Protein AF-A0A6B2G692-F1 (afdb_monomer_lite)

InterPro domains:
  IPR007198 Ssl1-like [PF04056] (1-105)
  IPR036465 von Willebrand factor A-like domain superfamily [G3DSA:3.40.50.410] (1-107)
  IPR036465 von Willebrand factor A-like domain superfamily [SSF53300] (3-105)

Structure (mmCIF, N/CA/C/O backbone):
data_AF-A0A6B2G692-F1
#
_entry.id   AF-A0A6B2G692-F1
#
loop_
_atom_site.group_PDB
_atom_site.id
_atom_site.type_symbol
_atom_site.label_atom_id
_atom_site.label_alt_id
_atom_site.label_comp_id
_atom_site.label_asym_id
_atom_site.label_entity_id
_atom_site.label_seq_id
_atom_site.pdbx_PDB_ins_code
_atom_site.Cartn_x
_atom_site.Cartn_y
_atom_site.Cartn_z
_atom_site.occupancy
_atom_site.B_iso_or_equiv
_atom_site.auth_seq_id
_atom_site.auth_comp_id
_atom_site.auth_asym_id
_atom_site.auth_atom_id
_atom_site.pdbx_PDB_model_num
ATOM 1 N N . ILE A 1 1 ? 11.099 4.596 9.401 1.00 82.94 1 ILE A N 1
ATOM 2 C CA . ILE A 1 1 ? 9.811 4.654 8.673 1.00 82.94 1 ILE A CA 1
ATOM 3 C C . ILE A 1 1 ? 8.700 3.918 9.425 1.00 82.94 1 ILE A C 1
ATOM 5 O O . ILE A 1 1 ? 7.688 4.543 9.693 1.00 82.94 1 ILE A O 1
ATOM 9 N N . VAL A 1 2 ? 8.930 2.680 9.892 1.00 87.62 2 VAL A N 1
ATOM 10 C CA . VAL A 1 2 ? 7.953 1.874 10.664 1.00 87.62 2 VAL A CA 1
ATOM 11 C C . VAL A 1 2 ? 7.323 2.642 11.835 1.00 87.62 2 VAL A C 1
ATOM 13 O O . VAL A 1 2 ? 6.115 2.798 11.859 1.00 87.62 2 VAL A O 1
ATOM 16 N N . LYS A 1 3 ? 8.116 3.267 12.718 1.00 89.88 3 LYS A N 1
ATOM 17 C CA . LYS A 1 3 ? 7.580 4.076 13.839 1.00 89.88 3 LYS A CA 1
ATOM 18 C C . LYS A 1 3 ? 6.642 5.222 13.419 1.00 89.88 3 LYS A C 1
ATOM 20 O O . LYS A 1 3 ? 5.725 5.591 14.150 1.00 89.88 3 LYS A O 1
ATOM 25 N N . ILE A 1 4 ? 6.888 5.820 12.249 1.00 93.56 4 ILE A N 1
ATOM 26 C CA . ILE A 1 4 ? 6.031 6.885 11.705 1.00 93.56 4 ILE A CA 1
ATOM 27 C C . ILE A 1 4 ? 4.721 6.270 11.210 1.00 93.56 4 ILE A C 1
ATOM 29 O O . ILE A 1 4 ? 3.663 6.839 11.453 1.00 93.56 4 ILE A O 1
ATOM 33 N N . LEU A 1 5 ? 4.790 5.094 10.578 1.00 93.94 5 LEU A N 1
ATOM 34 C CA . LEU A 1 5 ? 3.616 4.345 10.137 1.00 93.94 5 LEU A CA 1
ATOM 35 C C . LEU A 1 5 ? 2.743 3.894 11.307 1.00 93.94 5 LEU A C 1
ATOM 37 O O . LEU A 1 5 ? 1.537 4.063 11.238 1.00 93.94 5 LEU A O 1
ATOM 41 N N . GLU A 1 6 ? 3.328 3.418 12.405 1.00 93.94 6 GLU A N 1
ATOM 42 C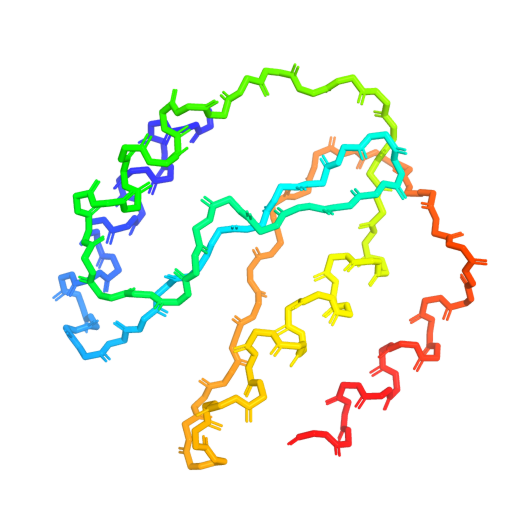 CA . GLU A 1 6 ? 2.576 3.089 13.627 1.00 93.94 6 GLU A CA 1
ATOM 43 C C . GLU A 1 6 ? 1.832 4.315 14.173 1.00 93.94 6 GLU A C 1
ATOM 45 O O . GLU A 1 6 ? 0.650 4.255 14.501 1.00 93.94 6 GLU A O 1
ATOM 50 N N . THR A 1 7 ? 2.504 5.472 14.199 1.00 95.81 7 THR A N 1
ATOM 51 C CA . THR A 1 7 ? 1.874 6.734 14.616 1.00 95.81 7 THR A CA 1
ATOM 52 C C . THR A 1 7 ? 0.761 7.158 13.652 1.00 95.81 7 THR A C 1
ATOM 54 O O . THR A 1 7 ? -0.248 7.715 14.086 1.00 95.81 7 THR A O 1
ATOM 57 N N . PHE A 1 8 ? 0.943 6.917 12.351 1.00 96.19 8 PHE A N 1
ATOM 58 C CA . PHE A 1 8 ? -0.073 7.164 11.333 1.00 96.19 8 PHE A CA 1
ATOM 59 C C . PHE A 1 8 ? -1.291 6.259 11.530 1.00 96.19 8 PHE A C 1
ATOM 61 O O . PHE A 1 8 ? -2.393 6.791 11.571 1.00 96.19 8 PHE A O 1
ATOM 68 N N . LEU A 1 9 ? -1.102 4.945 11.713 1.00 95.94 9 LEU A N 1
ATOM 69 C CA . LEU A 1 9 ? -2.194 3.989 11.931 1.00 95.94 9 LEU A CA 1
ATOM 70 C C . LEU A 1 9 ? -3.066 4.414 13.110 1.00 95.94 9 LEU A C 1
ATOM 72 O O . LEU A 1 9 ? -4.274 4.564 12.949 1.00 95.94 9 LEU A O 1
ATOM 76 N N . LYS A 1 10 ? -2.438 4.712 14.252 1.00 95.25 10 LYS A N 1
ATOM 77 C CA . LYS A 1 10 ? -3.147 5.164 15.449 1.00 95.25 10 LYS A CA 1
ATOM 78 C C . LYS A 1 10 ? -3.999 6.406 15.177 1.00 95.25 10 LYS A C 1
ATOM 80 O O . LYS A 1 10 ? -5.202 6.412 15.408 1.00 95.25 10 LYS A O 1
ATOM 85 N N . LYS A 1 11 ? -3.389 7.453 14.611 1.00 97.06 11 LYS A N 1
ATOM 86 C CA . LYS A 1 11 ? -4.102 8.700 14.289 1.00 97.06 11 LYS A CA 1
ATOM 87 C C . LYS A 1 11 ? -5.188 8.503 13.234 1.00 97.06 11 LYS A C 1
ATOM 89 O O . LYS A 1 11 ? -6.198 9.199 13.268 1.00 97.06 11 LYS A O 1
ATOM 94 N N . PHE A 1 12 ? -4.969 7.603 12.280 1.00 97.19 12 PHE A N 1
ATOM 95 C CA . PHE A 1 12 ? -5.933 7.313 11.233 1.00 97.19 12 PHE A CA 1
ATOM 96 C C . PHE A 1 12 ? -7.182 6.658 11.816 1.00 97.19 12 PHE A C 1
ATOM 98 O O . PHE A 1 12 ? -8.274 7.145 11.539 1.00 97.19 12 PHE A O 1
ATOM 105 N N . PHE A 1 13 ? -7.038 5.626 12.652 1.00 96.75 13 PHE A N 1
ATOM 106 C CA . PHE A 1 13 ? -8.179 4.959 13.286 1.00 96.75 13 PHE A CA 1
ATOM 107 C C . PHE A 1 13 ? -8.873 5.840 14.333 1.00 96.75 13 PHE A C 1
ATOM 109 O O . PHE A 1 13 ? -10.099 5.797 14.420 1.00 96.75 13 PHE A O 1
ATOM 116 N N . ASP A 1 14 ? -8.138 6.718 15.030 1.00 96.75 14 ASP A N 1
ATOM 117 C CA . ASP A 1 14 ? -8.724 7.729 15.927 1.00 96.75 14 ASP A CA 1
ATOM 118 C C . ASP A 1 14 ? -9.712 8.658 15.191 1.00 96.75 14 ASP A C 1
ATOM 120 O O . ASP A 1 14 ? -10.699 9.107 15.773 1.00 96.75 14 ASP A O 1
ATOM 124 N N . GLN A 1 15 ? -9.445 8.982 13.919 1.00 97.00 15 GLN A N 1
ATOM 125 C CA . GLN A 1 15 ? -10.306 9.846 13.097 1.00 97.00 15 GLN A CA 1
ATOM 126 C C . GLN A 1 15 ? -11.291 9.061 12.217 1.00 97.00 15 GLN A C 1
ATOM 128 O O . GLN A 1 15 ? -12.330 9.594 11.834 1.00 97.00 15 GLN A O 1
ATOM 133 N N . ASN A 1 16 ? -10.980 7.802 11.901 1.00 96.00 16 ASN A N 1
ATOM 134 C CA . ASN A 1 16 ? -11.715 6.971 10.950 1.00 96.00 16 ASN A CA 1
ATOM 135 C C . ASN A 1 16 ? -11.990 5.570 11.540 1.00 96.00 16 ASN A C 1
ATOM 137 O O . ASN A 1 16 ? -11.402 4.582 11.096 1.00 96.00 16 ASN A O 1
ATOM 141 N N . PRO A 1 17 ? -12.899 5.446 12.525 1.00 93.94 17 PRO A N 1
ATOM 142 C CA . PRO A 1 17 ? -13.072 4.217 13.311 1.00 93.94 17 PRO A CA 1
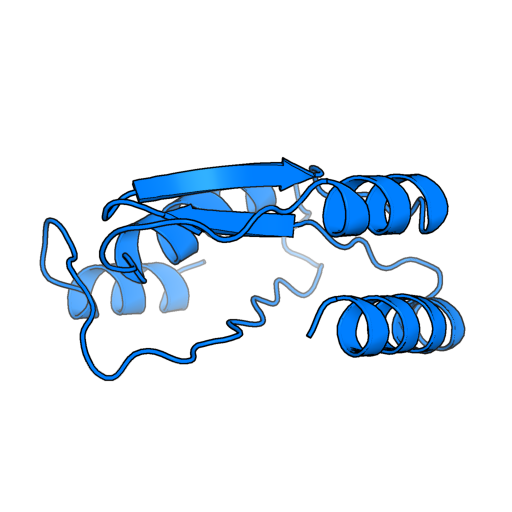ATOM 143 C C . PRO A 1 17 ? -13.649 3.025 12.530 1.00 93.94 17 PRO A C 1
ATOM 145 O O . PRO A 1 17 ? -13.539 1.886 12.974 1.00 93.94 17 PRO A O 1
ATOM 148 N N . ILE A 1 18 ? -14.292 3.273 11.385 1.00 93.94 18 ILE A N 1
ATOM 149 C CA . ILE A 1 18 ? -14.893 2.232 10.531 1.00 93.94 18 ILE A CA 1
ATOM 150 C C . ILE A 1 18 ? -14.057 1.915 9.288 1.00 93.94 18 ILE A C 1
ATOM 152 O O . ILE A 1 18 ? -14.417 1.021 8.522 1.00 93.94 18 ILE A O 1
ATOM 156 N N . SER A 1 19 ? -12.975 2.661 9.062 1.00 95.88 19 SER A N 1
ATOM 157 C CA . SER A 1 19 ? -12.106 2.438 7.914 1.00 95.88 19 SER A CA 1
ATOM 158 C C . SER A 1 19 ? -11.275 1.173 8.102 1.00 95.88 19 SER A C 1
ATOM 160 O O . SER A 1 19 ? -11.085 0.682 9.213 1.00 95.88 19 SER A O 1
ATOM 162 N N . GLN A 1 20 ? -10.774 0.640 6.995 1.00 95.94 20 GLN A N 1
ATOM 163 C CA . GLN A 1 20 ? -9.880 -0.511 6.976 1.00 95.94 20 GLN A CA 1
ATOM 164 C C . GLN A 1 20 ? -8.569 -0.108 6.312 1.00 95.94 20 GLN A C 1
ATOM 166 O O . GLN A 1 20 ? -8.564 0.688 5.374 1.00 95.94 20 GLN A O 1
ATOM 171 N N . ILE A 1 21 ? -7.464 -0.668 6.793 1.00 96.75 21 ILE A N 1
ATOM 172 C CA . ILE A 1 21 ? -6.143 -0.507 6.185 1.00 96.75 21 ILE A CA 1
ATOM 173 C C . ILE A 1 21 ? -5.595 -1.889 5.848 1.00 96.75 21 ILE A C 1
ATOM 175 O O . ILE A 1 21 ? -5.790 -2.847 6.591 1.00 96.75 21 ILE A O 1
ATOM 179 N N . GLY A 1 22 ? -4.903 -1.970 4.716 1.00 95.88 22 GLY A N 1
ATOM 180 C CA . GLY A 1 22 ? -4.082 -3.104 4.313 1.00 95.88 22 GLY A CA 1
ATOM 181 C C . GLY A 1 22 ? -2.642 -2.647 4.107 1.00 95.88 22 GLY A C 1
ATOM 182 O O . GLY A 1 22 ? -2.371 -1.456 3.943 1.00 95.88 22 GLY A O 1
ATOM 183 N N . VAL A 1 23 ? -1.706 -3.591 4.127 1.00 95.31 23 VAL A N 1
ATOM 184 C CA . VAL A 1 23 ? -0.277 -3.314 3.947 1.00 95.31 23 VAL A CA 1
ATOM 185 C C . VAL A 1 23 ? 0.254 -4.177 2.815 1.00 95.31 23 VAL A C 1
ATOM 187 O O . VAL A 1 23 ? 0.251 -5.403 2.911 1.00 95.31 23 VAL A O 1
ATOM 190 N N . ILE A 1 24 ? 0.763 -3.525 1.773 1.00 94.88 24 ILE A N 1
ATOM 191 C CA . ILE A 1 24 ? 1.504 -4.150 0.676 1.00 94.88 24 ILE A CA 1
ATOM 192 C C . ILE A 1 24 ? 2.958 -3.700 0.781 1.00 94.88 24 ILE A C 1
ATOM 194 O O . ILE A 1 24 ? 3.238 -2.529 1.036 1.00 94.88 24 ILE A O 1
ATOM 198 N N . VAL A 1 25 ? 3.885 -4.635 0.589 1.00 92.88 25 VAL A N 1
ATOM 199 C CA . VAL A 1 25 ? 5.320 -4.351 0.523 1.00 92.88 25 VAL A CA 1
ATOM 200 C C . VAL A 1 25 ? 5.835 -4.722 -0.855 1.00 92.88 25 VAL A C 1
ATOM 202 O O . VAL A 1 25 ? 5.601 -5.829 -1.336 1.00 92.88 25 VAL A O 1
ATOM 205 N N . THR A 1 26 ? 6.559 -3.795 -1.466 1.00 92.00 26 THR A N 1
ATOM 206 C CA . THR A 1 26 ? 7.202 -3.967 -2.767 1.00 92.00 26 THR A CA 1
ATOM 207 C C . THR A 1 26 ? 8.663 -4.369 -2.574 1.00 92.00 26 THR A C 1
ATOM 209 O O . THR A 1 26 ? 9.387 -3.709 -1.827 1.00 92.00 26 THR A O 1
ATOM 212 N N . TYR A 1 27 ? 9.109 -5.433 -3.237 1.00 89.94 27 TYR A N 1
ATOM 213 C CA . TYR A 1 27 ? 10.479 -5.944 -3.157 1.00 89.94 27 TYR A CA 1
ATOM 214 C C . TYR A 1 27 ? 10.851 -6.681 -4.444 1.00 89.94 27 TYR A C 1
ATOM 216 O O . TYR A 1 27 ? 9.992 -7.291 -5.062 1.00 89.94 27 TYR A O 1
ATOM 224 N N . GLU A 1 28 ? 12.124 -6.638 -4.844 1.00 90.81 28 GLU A N 1
ATOM 225 C CA . GLU A 1 28 ? 12.643 -7.416 -5.987 1.00 90.81 28 GLU A CA 1
ATOM 226 C C . GLU A 1 28 ? 11.819 -7.321 -7.293 1.00 90.81 28 GLU A C 1
ATOM 228 O O . GLU A 1 28 ? 11.739 -8.267 -8.067 1.00 90.81 28 GLU A O 1
ATOM 233 N N . SER A 1 29 ? 11.271 -6.141 -7.591 1.00 91.50 29 SER A N 1
ATOM 234 C CA . SER A 1 29 ? 10.387 -5.856 -8.741 1.00 91.50 29 SER A CA 1
ATOM 235 C C . SER A 1 29 ? 9.032 -6.577 -8.690 1.00 91.50 29 SER A C 1
ATOM 237 O O . SER A 1 29 ? 8.321 -6.657 -9.686 1.00 91.50 29 SER A O 1
ATOM 239 N N . ASP A 1 30 ? 8.646 -7.054 -7.512 1.00 90.31 30 ASP A N 1
ATOM 240 C CA . ASP A 1 30 ? 7.367 -7.684 -7.205 1.00 90.31 30 ASP A CA 1
ATOM 241 C C . ASP A 1 30 ? 6.743 -7.034 -5.954 1.00 90.31 30 ASP A C 1
ATOM 243 O O . ASP A 1 30 ? 7.272 -6.072 -5.380 1.00 90.31 30 ASP A O 1
ATOM 247 N N . CYS A 1 31 ? 5.585 -7.522 -5.526 1.00 92.25 31 CYS A N 1
ATOM 248 C CA . CYS A 1 31 ? 4.924 -7.072 -4.315 1.00 92.25 31 CYS A CA 1
ATOM 249 C C . CYS A 1 31 ? 4.227 -8.218 -3.581 1.00 92.25 31 CYS A C 1
ATOM 251 O O . CYS A 1 31 ? 3.896 -9.259 -4.140 1.00 92.25 31 CYS A O 1
ATOM 253 N N . LYS A 1 32 ? 3.997 -8.019 -2.285 1.00 91.81 32 LYS A N 1
ATOM 254 C CA . LYS A 1 32 ? 3.298 -8.982 -1.438 1.00 91.81 32 LYS A CA 1
ATOM 255 C C . LYS A 1 32 ? 2.360 -8.277 -0.483 1.00 91.81 32 LYS A C 1
ATOM 257 O O . LYS A 1 32 ? 2.730 -7.291 0.156 1.00 91.81 32 LYS A O 1
ATOM 262 N N . ILE A 1 33 ? 1.173 -8.853 -0.329 1.00 93.81 33 ILE A N 1
ATOM 263 C CA . ILE A 1 33 ? 0.232 -8.482 0.722 1.00 93.81 33 ILE A CA 1
ATOM 264 C C . ILE A 1 33 ? 0.807 -8.973 2.052 1.00 93.81 33 ILE A C 1
ATOM 266 O O . ILE A 1 33 ? 0.961 -10.171 2.292 1.00 93.81 33 ILE A O 1
ATOM 270 N N . PHE A 1 34 ? 1.189 -8.026 2.899 1.00 92.75 34 PHE A N 1
ATOM 271 C CA . PHE A 1 34 ? 1.739 -8.280 4.227 1.00 92.75 34 PHE A CA 1
ATOM 272 C C . PHE A 1 34 ? 0.637 -8.323 5.287 1.00 92.75 34 PHE A C 1
ATOM 274 O O . PHE A 1 34 ? 0.740 -9.067 6.261 1.00 92.75 34 PHE A O 1
ATOM 281 N N . CYS A 1 35 ? -0.424 -7.542 5.078 1.00 95.12 35 CYS A N 1
ATOM 282 C CA . CYS A 1 35 ? -1.650 -7.582 5.860 1.00 95.12 35 CYS A CA 1
ATOM 283 C C . CYS A 1 35 ? -2.840 -7.258 4.955 1.00 95.12 35 CYS A C 1
ATOM 285 O O . CYS A 1 35 ? -2.817 -6.240 4.261 1.00 95.12 35 CYS A O 1
ATOM 287 N N . ASP A 1 36 ? -3.874 -8.096 4.996 1.00 95.31 36 ASP A N 1
ATOM 288 C CA . ASP A 1 36 ? -5.147 -7.825 4.327 1.00 95.31 36 ASP A CA 1
ATOM 289 C C . ASP A 1 36 ? -5.854 -6.606 4.936 1.00 95.31 36 ASP A C 1
ATOM 291 O O . ASP A 1 36 ? -5.493 -6.149 6.027 1.00 95.31 36 ASP A O 1
ATOM 295 N N . LEU A 1 37 ? -6.881 -6.104 4.241 1.00 95.69 37 LEU A N 1
ATOM 296 C CA . LEU A 1 37 ? -7.745 -5.039 4.749 1.00 95.69 37 LEU A CA 1
ATOM 297 C C . LEU A 1 37 ? -8.364 -5.457 6.086 1.00 95.69 37 LEU A C 1
ATOM 299 O O . LEU A 1 37 ? -9.098 -6.440 6.178 1.00 95.69 37 LEU A O 1
ATOM 303 N N . THR A 1 38 ? -8.059 -4.700 7.134 1.00 95.31 38 THR A N 1
ATOM 304 C CA . THR A 1 38 ? -8.578 -4.927 8.481 1.00 95.31 38 THR A CA 1
ATOM 305 C C . THR A 1 38 ? -8.707 -3.607 9.234 1.00 95.31 38 THR A C 1
ATOM 307 O O . THR A 1 38 ? -8.038 -2.623 8.917 1.00 95.31 38 THR A O 1
ATOM 310 N N . ASN A 1 39 ? -9.577 -3.581 10.239 1.00 94.88 39 ASN A N 1
ATOM 311 C CA . ASN A 1 39 ? -9.664 -2.506 11.230 1.00 94.88 39 ASN A CA 1
ATOM 312 C C . ASN A 1 39 ? -8.927 -2.854 12.540 1.00 94.88 39 ASN A C 1
ATOM 314 O O . ASN A 1 39 ? -8.986 -2.100 13.507 1.00 94.88 39 ASN A O 1
ATOM 318 N N . ASP A 1 40 ? -8.237 -3.997 12.580 1.00 95.69 40 ASP A N 1
ATOM 319 C CA . ASP A 1 40 ? -7.407 -4.419 13.707 1.00 95.69 40 ASP A CA 1
ATOM 320 C C . ASP A 1 40 ? -6.042 -3.707 13.666 1.00 95.69 40 ASP A C 1
ATOM 322 O O . ASP A 1 40 ? -5.105 -4.129 12.977 1.00 95.69 40 ASP A O 1
ATOM 326 N N . GLU A 1 41 ? -5.940 -2.605 14.416 1.00 94.69 41 GLU A N 1
ATOM 327 C CA . GLU A 1 41 ? -4.716 -1.806 14.562 1.00 94.69 41 GLU A CA 1
ATOM 328 C C . GLU A 1 41 ? -3.531 -2.639 15.079 1.00 94.69 41 GLU A C 1
ATOM 330 O O . GLU A 1 41 ? -2.394 -2.445 14.631 1.00 94.69 41 GLU A O 1
ATOM 335 N N . GLN A 1 42 ? -3.774 -3.588 15.991 1.00 93.50 42 GLN A N 1
ATOM 336 C CA . GLN A 1 42 ? -2.713 -4.410 16.566 1.00 93.50 42 GLN A CA 1
ATOM 337 C C . GLN A 1 42 ? -2.135 -5.343 15.502 1.00 93.50 42 GLN A C 1
ATOM 339 O O . GLN A 1 42 ? -0.916 -5.380 15.316 1.00 93.50 42 GLN A O 1
ATOM 344 N N . ARG A 1 43 ? -2.992 -6.034 14.741 1.00 95.69 43 ARG A N 1
ATOM 345 C CA . ARG A 1 43 ? -2.559 -6.906 13.638 1.00 95.69 43 ARG A CA 1
ATOM 346 C C . ARG A 1 43 ? -1.760 -6.140 12.581 1.00 95.69 43 ARG A C 1
ATOM 348 O O . ARG A 1 43 ? -0.755 -6.653 12.077 1.00 95.69 43 ARG A O 1
ATOM 355 N N . LEU A 1 44 ? -2.169 -4.914 12.256 1.00 95.62 44 LEU A N 1
ATOM 356 C CA . LEU A 1 44 ? -1.441 -4.050 11.322 1.00 95.62 44 LEU A CA 1
ATOM 357 C C . LEU A 1 44 ? -0.070 -3.651 11.874 1.00 95.62 44 LEU A C 1
ATOM 359 O O . LEU A 1 44 ? 0.938 -3.787 11.181 1.00 95.62 44 LEU A O 1
ATOM 363 N N . THR A 1 45 ? -0.014 -3.231 13.135 1.00 93.94 45 THR A N 1
ATOM 364 C CA . THR A 1 45 ? 1.228 -2.844 13.819 1.00 93.94 45 THR A CA 1
ATOM 365 C C . THR A 1 45 ? 2.211 -4.013 13.915 1.00 93.94 45 THR A C 1
ATOM 367 O O . THR A 1 45 ? 3.398 -3.868 13.619 1.00 93.94 45 THR A O 1
ATOM 370 N N . GLU A 1 46 ? 1.732 -5.210 14.256 1.00 94.06 46 GLU A N 1
ATOM 371 C CA . GLU A 1 46 ? 2.544 -6.430 14.262 1.00 94.06 46 GLU A CA 1
ATOM 372 C C . GLU A 1 46 ? 3.069 -6.778 12.865 1.00 94.06 46 GLU A C 1
ATOM 374 O O . GLU A 1 46 ? 4.208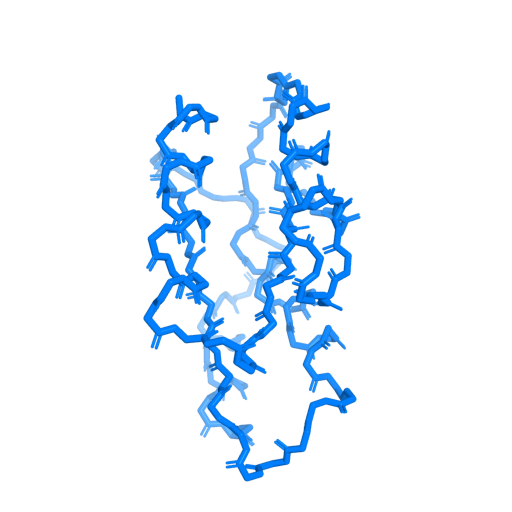 -7.226 12.722 1.00 94.06 46 GLU A O 1
ATOM 379 N N . SER A 1 47 ? 2.259 -6.561 11.827 1.00 93.50 47 SER A N 1
ATOM 380 C CA . SER A 1 47 ? 2.659 -6.791 10.436 1.00 93.50 47 SER A CA 1
ATOM 381 C C . SER A 1 47 ? 3.729 -5.794 9.989 1.00 93.50 47 SER A C 1
ATOM 383 O O . SER A 1 47 ? 4.724 -6.205 9.396 1.00 93.50 47 SER A O 1
ATOM 385 N N . LEU A 1 48 ? 3.590 -4.511 10.339 1.00 92.19 48 LEU A N 1
ATOM 386 C CA . LEU A 1 48 ? 4.594 -3.480 10.056 1.00 92.19 48 LEU A CA 1
ATOM 387 C C . LEU A 1 48 ? 5.942 -3.778 10.723 1.00 92.19 48 LEU A C 1
ATOM 389 O O . LEU A 1 48 ? 6.988 -3.603 10.103 1.00 92.19 48 LEU A O 1
ATOM 393 N N . ASN A 1 49 ? 5.928 -4.266 11.964 1.00 91.25 49 ASN A N 1
ATOM 394 C CA . ASN A 1 49 ? 7.149 -4.612 12.697 1.00 91.25 49 ASN A CA 1
ATOM 395 C C . ASN A 1 49 ? 7.884 -5.835 12.131 1.00 91.25 49 ASN A C 1
ATOM 397 O O . ASN A 1 49 ? 9.076 -6.008 12.383 1.00 91.25 49 ASN A O 1
ATOM 401 N N . LYS A 1 50 ? 7.199 -6.668 11.341 1.00 90.81 50 LYS A N 1
ATOM 402 C CA . LYS A 1 50 ? 7.799 -7.800 10.620 1.00 90.81 50 LYS A CA 1
ATOM 403 C C . LYS A 1 50 ? 8.433 -7.387 9.287 1.00 90.81 50 LYS A C 1
ATOM 405 O O . LYS A 1 50 ? 9.087 -8.219 8.660 1.00 90.81 50 LYS A O 1
ATOM 410 N N . ILE A 1 51 ? 8.250 -6.141 8.838 1.00 87.81 51 ILE A N 1
ATOM 411 C CA . ILE A 1 51 ? 8.853 -5.654 7.594 1.00 87.81 51 ILE A CA 1
ATOM 412 C C . ILE A 1 51 ? 10.360 -5.501 7.802 1.00 87.81 51 ILE A C 1
ATOM 414 O O . ILE A 1 51 ? 10.833 -4.634 8.538 1.00 87.81 51 ILE A O 1
ATOM 418 N N . THR A 1 52 ? 11.122 -6.343 7.118 1.00 83.25 52 THR A N 1
ATOM 419 C CA . THR A 1 52 ? 12.579 -6.250 7.034 1.00 83.25 52 THR A CA 1
ATOM 420 C C . THR A 1 52 ? 12.998 -5.397 5.839 1.00 83.25 52 THR A C 1
ATOM 422 O O . THR A 1 52 ? 12.220 -5.197 4.909 1.00 83.25 52 THR A O 1
ATOM 425 N N . ILE A 1 53 ? 14.245 -4.915 5.837 1.00 72.69 53 ILE A N 1
ATOM 426 C CA . ILE A 1 53 ? 14.818 -4.223 4.674 1.00 72.69 53 ILE A CA 1
ATOM 427 C C . ILE A 1 53 ? 14.788 -5.184 3.480 1.00 72.69 53 ILE A C 1
ATOM 429 O O . ILE A 1 53 ? 15.428 -6.235 3.509 1.00 72.69 53 ILE A O 1
ATOM 433 N N . SER A 1 54 ? 14.020 -4.826 2.456 1.00 72.56 54 SER A N 1
ATOM 434 C CA . SER A 1 54 ? 13.930 -5.553 1.197 1.00 72.56 54 SER A CA 1
ATOM 435 C C . SER A 1 54 ? 15.009 -5.073 0.232 1.00 72.56 54 SER A C 1
ATOM 437 O O . SER A 1 54 ? 15.189 -3.870 0.038 1.00 72.56 54 SER A O 1
ATOM 439 N N . ASN A 1 55 ? 15.720 -6.017 -0.381 1.00 79.88 55 ASN A N 1
ATOM 440 C CA . ASN A 1 55 ? 16.643 -5.731 -1.473 1.00 79.88 55 ASN A CA 1
ATOM 441 C C . ASN A 1 55 ? 15.880 -5.633 -2.808 1.00 79.88 55 ASN A C 1
ATOM 443 O O . ASN A 1 55 ? 14.722 -6.041 -2.919 1.00 79.88 55 ASN A O 1
ATOM 447 N N . GLY A 1 56 ? 16.543 -5.096 -3.831 1.00 87.56 56 GLY A N 1
ATOM 448 C CA .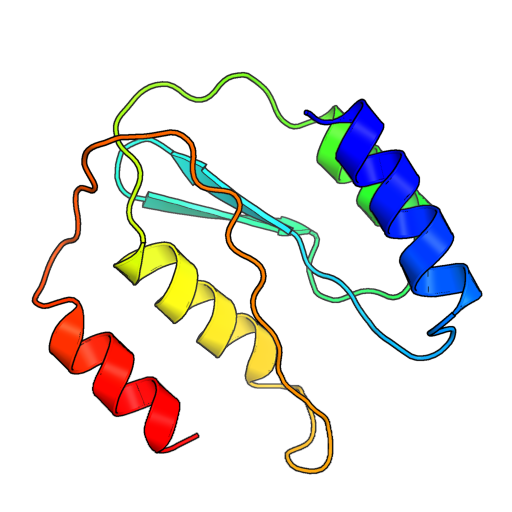 GLY A 1 56 ? 15.999 -5.002 -5.186 1.00 87.56 56 GLY A CA 1
ATOM 449 C C . GLY A 1 56 ? 15.277 -3.688 -5.489 1.00 87.56 56 GLY A C 1
ATOM 450 O O . GLY A 1 56 ? 15.330 -2.726 -4.723 1.00 87.56 56 GLY A O 1
ATOM 451 N N . LEU A 1 57 ? 14.654 -3.641 -6.666 1.00 91.81 57 LEU A N 1
ATOM 452 C CA . LEU A 1 57 ? 13.939 -2.470 -7.173 1.00 91.81 57 LEU A CA 1
ATOM 453 C C . LEU A 1 57 ? 12.447 -2.549 -6.817 1.00 91.81 57 LEU A C 1
ATOM 455 O O . LEU A 1 57 ? 11.918 -3.647 -6.664 1.00 91.81 57 LEU A O 1
ATOM 459 N N . PRO A 1 58 ? 11.740 -1.419 -6.683 1.00 94.44 58 PRO A N 1
ATOM 460 C CA . PRO A 1 58 ? 10.295 -1.433 -6.491 1.00 94.44 58 PRO A CA 1
ATOM 461 C C . PRO A 1 58 ? 9.538 -1.552 -7.827 1.00 94.44 58 PRO A C 1
ATOM 463 O O . PRO A 1 58 ? 9.955 -0.956 -8.818 1.00 94.44 58 PRO A O 1
ATOM 466 N N . SER A 1 59 ? 8.382 -2.220 -7.839 1.00 95.38 59 SER A N 1
ATOM 467 C CA . SER A 1 59 ? 7.363 -2.131 -8.899 1.00 95.38 59 SER A CA 1
ATOM 468 C C . SER A 1 59 ? 6.121 -1.378 -8.407 1.00 95.38 59 SER A C 1
ATOM 470 O O . SER A 1 59 ? 5.413 -1.838 -7.503 1.00 95.38 59 SER A O 1
ATOM 472 N N . ILE A 1 60 ? 5.840 -0.216 -8.998 1.00 95.56 60 ILE A N 1
ATOM 473 C CA . ILE A 1 60 ? 4.617 0.547 -8.719 1.00 95.56 60 ILE A CA 1
ATOM 474 C C . ILE A 1 60 ? 3.418 -0.137 -9.377 1.00 95.56 60 ILE A C 1
ATOM 476 O O . ILE A 1 60 ? 2.365 -0.247 -8.748 1.00 95.56 60 ILE A O 1
ATOM 480 N N . GLN A 1 61 ? 3.584 -0.642 -10.602 1.00 95.81 61 GLN A N 1
ATOM 481 C CA . GLN A 1 61 ? 2.525 -1.323 -11.340 1.00 95.81 61 GLN A CA 1
ATOM 482 C C . GLN A 1 61 ? 1.972 -2.513 -10.549 1.00 95.81 61 GLN A C 1
ATOM 484 O O . GLN A 1 61 ? 0.772 -2.548 -10.278 1.00 95.81 61 GLN A O 1
ATOM 489 N N . ASN A 1 62 ? 2.835 -3.433 -10.105 1.00 95.44 62 ASN A N 1
ATOM 490 C CA . ASN A 1 62 ? 2.405 -4.615 -9.353 1.00 95.44 62 ASN A CA 1
ATOM 491 C C . ASN A 1 62 ? 1.726 -4.228 -8.031 1.00 95.44 62 ASN A C 1
ATOM 493 O O . ASN A 1 62 ? 0.729 -4.832 -7.634 1.00 95.44 62 ASN A O 1
ATOM 497 N N . SER A 1 63 ? 2.220 -3.175 -7.371 1.00 95.56 63 SER A N 1
ATOM 498 C CA . SER A 1 63 ? 1.634 -2.669 -6.125 1.00 95.56 63 SER A CA 1
ATOM 499 C C . SER A 1 63 ? 0.214 -2.131 -6.337 1.00 95.56 63 SER A C 1
ATOM 501 O O . SER A 1 63 ? -0.679 -2.405 -5.532 1.00 95.56 63 SER A O 1
ATOM 503 N N . ILE A 1 64 ? -0.018 -1.399 -7.431 1.00 95.00 64 ILE A N 1
ATOM 504 C CA . ILE A 1 64 ? -1.345 -0.894 -7.805 1.00 95.00 64 ILE A CA 1
ATOM 505 C C . ILE A 1 64 ? -2.276 -2.053 -8.172 1.00 95.00 64 ILE A C 1
ATOM 507 O O . ILE A 1 64 ? -3.386 -2.126 -7.651 1.00 95.00 64 ILE A O 1
ATOM 511 N N . GLU A 1 65 ? -1.827 -2.979 -9.019 1.00 94.38 65 GLU A N 1
ATOM 512 C CA . GLU A 1 65 ? -2.636 -4.124 -9.455 1.00 94.38 65 GLU A CA 1
ATOM 513 C C . GLU A 1 65 ? -3.032 -5.018 -8.270 1.00 94.38 65 GLU A C 1
ATOM 515 O O . GLU A 1 65 ? -4.191 -5.412 -8.141 1.00 94.38 65 GLU A O 1
ATOM 520 N N . THR A 1 66 ? -2.116 -5.244 -7.327 1.00 95.19 66 THR A N 1
ATOM 521 C CA . THR A 1 66 ? -2.409 -5.974 -6.084 1.00 95.19 66 THR A CA 1
ATOM 522 C C . THR A 1 66 ? -3.387 -5.219 -5.188 1.00 95.19 66 THR A C 1
ATOM 524 O O . THR A 1 66 ? -4.293 -5.829 -4.622 1.00 95.19 66 THR A O 1
ATOM 527 N N . SER A 1 67 ? -3.266 -3.890 -5.097 1.00 94.56 67 SER A N 1
ATOM 528 C CA . SER A 1 67 ? -4.233 -3.060 -4.363 1.00 94.56 67 SER A CA 1
ATOM 529 C C . SER A 1 67 ? -5.639 -3.180 -4.962 1.00 94.56 67 SER A C 1
ATOM 531 O O . SER A 1 67 ? -6.614 -3.312 -4.227 1.00 94.56 67 SER A O 1
ATOM 533 N N . MET A 1 68 ? -5.755 -3.199 -6.295 1.00 92.19 68 MET A N 1
ATOM 534 C CA . MET A 1 68 ? -7.037 -3.386 -6.986 1.00 92.19 68 MET A CA 1
ATOM 535 C C . MET A 1 68 ? -7.666 -4.743 -6.646 1.00 92.19 68 MET A C 1
ATOM 537 O O . MET A 1 68 ? -8.867 -4.803 -6.391 1.00 92.19 68 MET A O 1
ATOM 541 N N . CYS A 1 69 ? -6.864 -5.810 -6.574 1.00 92.38 69 CYS A N 1
ATOM 542 C CA . CYS A 1 69 ? -7.332 -7.122 -6.124 1.00 92.38 69 CYS A CA 1
ATOM 543 C C . CYS A 1 69 ? -7.829 -7.092 -4.671 1.00 92.38 69 CYS A C 1
ATOM 545 O O . CYS A 1 69 ? -8.878 -7.658 -4.381 1.00 92.38 69 CYS A O 1
ATOM 547 N N . MET A 1 70 ? -7.129 -6.398 -3.765 1.00 93.19 70 MET A N 1
ATOM 548 C CA . MET A 1 70 ? -7.566 -6.258 -2.367 1.00 93.19 70 MET A CA 1
ATOM 549 C C . MET A 1 70 ? -8.889 -5.495 -2.231 1.00 93.19 70 MET A C 1
ATOM 551 O O . MET A 1 70 ? -9.670 -5.777 -1.326 1.00 93.19 70 MET A O 1
ATOM 555 N N . PHE A 1 71 ? -9.166 -4.547 -3.127 1.00 92.44 71 PHE A N 1
ATOM 556 C CA . PHE A 1 71 ? -10.427 -3.804 -3.131 1.00 92.44 71 PHE A CA 1
ATOM 557 C C . PHE A 1 71 ? -11.586 -4.523 -3.825 1.00 92.44 71 PHE A C 1
ATOM 559 O O . PHE A 1 71 ? -12.693 -3.984 -3.823 1.00 92.44 71 PHE A O 1
ATOM 566 N N . ALA A 1 72 ? -11.375 -5.709 -4.404 1.00 89.38 72 ALA A N 1
ATOM 567 C CA . ALA A 1 72 ? -12.418 -6.429 -5.136 1.00 89.38 72 ALA A CA 1
ATOM 568 C C . ALA A 1 72 ? -13.669 -6.691 -4.276 1.00 89.38 72 ALA A C 1
ATOM 570 O O . ALA A 1 72 ? -14.789 -6.559 -4.768 1.00 89.38 72 ALA A O 1
ATOM 571 N N . ASP A 1 73 ? -13.474 -6.967 -2.984 1.00 87.38 73 ASP A N 1
ATOM 572 C CA . ASP A 1 73 ? -14.554 -7.231 -2.026 1.00 87.38 73 ASP A CA 1
ATOM 573 C C . ASP A 1 73 ? -15.091 -5.960 -1.338 1.00 87.38 73 ASP A C 1
ATOM 575 O O . ASP A 1 73 ? -16.040 -6.018 -0.552 1.00 87.38 73 ASP A O 1
ATOM 579 N N . VAL A 1 74 ? -14.508 -4.788 -1.621 1.00 90.75 74 VAL A N 1
ATOM 580 C CA . VAL A 1 74 ? -14.926 -3.519 -1.014 1.00 90.75 74 VAL A CA 1
ATOM 581 C C . VAL A 1 74 ? -16.147 -2.958 -1.756 1.00 90.75 74 VAL A C 1
ATOM 583 O O . VAL A 1 74 ? -16.092 -2.780 -2.979 1.00 90.75 74 VAL A O 1
ATOM 586 N N . PRO A 1 75 ? -17.239 -2.600 -1.050 1.00 90.81 75 PRO A N 1
ATOM 587 C CA . PRO A 1 75 ? -18.436 -2.043 -1.672 1.00 90.81 75 PRO A CA 1
ATOM 588 C C . PRO A 1 75 ? -18.141 -0.826 -2.569 1.00 90.81 75 PRO A C 1
ATOM 590 O O . PRO A 1 75 ? -17.342 0.027 -2.181 1.00 90.81 75 PRO A O 1
ATOM 593 N N . PRO A 1 76 ? -18.819 -0.673 -3.725 1.00 87.69 76 PRO A N 1
ATOM 594 C CA . PRO A 1 76 ? -18.623 0.481 -4.613 1.00 87.69 76 PRO A CA 1
ATOM 595 C C . PRO A 1 76 ? -18.986 1.835 -3.985 1.00 87.69 76 PRO A C 1
ATOM 597 O O . PRO A 1 76 ? -18.540 2.874 -4.451 1.00 87.69 76 PRO A O 1
ATOM 600 N N . SER A 1 77 ? -19.813 1.838 -2.934 1.00 89.62 77 SER A N 1
ATOM 601 C CA . SER A 1 77 ? -20.184 3.048 -2.190 1.00 89.62 77 SER A CA 1
ATOM 602 C C . SER A 1 77 ? -19.073 3.574 -1.277 1.00 89.62 77 SER A C 1
ATOM 604 O O . SER A 1 77 ? -19.213 4.662 -0.721 1.00 89.62 77 SER A O 1
ATOM 606 N N . SER A 1 78 ? -18.014 2.791 -1.065 1.00 91.44 78 SER A N 1
ATOM 607 C CA . SER A 1 78 ? -16.892 3.139 -0.196 1.00 91.44 78 SER A CA 1
ATOM 608 C C . SER A 1 78 ? -15.762 3.789 -0.994 1.00 91.44 78 SER A C 1
ATOM 610 O O . SER A 1 78 ? -15.470 3.376 -2.115 1.00 91.44 78 SER A O 1
ATOM 612 N N . SER A 1 79 ? -15.084 4.769 -0.390 1.00 92.38 79 SER A N 1
ATOM 613 C CA . SER A 1 79 ? -13.831 5.308 -0.935 1.00 92.38 79 SER A CA 1
ATOM 614 C C . SER A 1 79 ? -12.754 4.218 -0.949 1.00 92.38 79 SER A C 1
ATOM 616 O O . SER A 1 79 ? -12.611 3.474 0.025 1.00 92.38 79 SER A O 1
ATOM 618 N N . ARG A 1 80 ? -12.002 4.119 -2.050 1.00 93.19 80 ARG A N 1
ATOM 619 C CA . ARG A 1 80 ? -10.870 3.198 -2.224 1.00 93.19 80 ARG A CA 1
ATOM 620 C C . ARG A 1 80 ? -9.615 4.033 -2.426 1.00 93.19 80 ARG A C 1
ATOM 622 O O . ARG A 1 80 ? -9.461 4.685 -3.455 1.00 93.19 80 ARG A O 1
ATOM 629 N N . GLU A 1 81 ? -8.731 4.029 -1.438 1.00 94.69 81 GLU A N 1
ATOM 630 C CA . GLU A 1 81 ? -7.564 4.911 -1.397 1.00 94.69 81 GLU A CA 1
ATOM 631 C C . GLU A 1 81 ? -6.276 4.094 -1.293 1.00 94.69 81 GLU A C 1
ATOM 633 O O . GLU A 1 81 ? -6.182 3.166 -0.491 1.00 94.69 81 GLU A O 1
ATOM 638 N N . VAL A 1 82 ? -5.267 4.453 -2.092 1.00 95.00 82 VAL A N 1
ATOM 639 C CA . VAL A 1 82 ? -3.933 3.835 -2.056 1.00 95.00 82 VAL A CA 1
ATOM 640 C C . VAL A 1 82 ? -2.907 4.896 -1.679 1.00 95.00 82 VAL A C 1
ATOM 642 O O . VAL A 1 82 ? -2.707 5.865 -2.410 1.00 95.00 82 VAL A O 1
ATOM 645 N N . LEU A 1 83 ? -2.223 4.697 -0.552 1.00 95.62 83 LEU A N 1
ATOM 646 C CA . LEU A 1 83 ? -1.110 5.538 -0.114 1.00 95.62 83 LEU A CA 1
ATOM 647 C C . LEU A 1 83 ? 0.219 4.839 -0.421 1.00 95.62 83 LEU A C 1
ATOM 649 O O . LEU A 1 83 ? 0.581 3.867 0.240 1.00 95.62 83 LEU A O 1
ATOM 653 N N . ILE A 1 84 ? 0.968 5.353 -1.398 1.00 94.00 84 ILE A N 1
ATOM 654 C CA . ILE A 1 84 ? 2.278 4.803 -1.774 1.00 94.00 84 ILE A CA 1
ATOM 655 C C . ILE A 1 84 ? 3.388 5.573 -1.056 1.00 94.00 84 ILE A C 1
ATOM 657 O O . ILE A 1 84 ? 3.574 6.770 -1.270 1.00 94.00 84 ILE A O 1
ATOM 661 N N . ILE A 1 85 ? 4.171 4.869 -0.237 1.00 93.56 85 ILE A N 1
ATOM 662 C CA . ILE A 1 85 ? 5.387 5.409 0.381 1.00 93.56 85 ILE A CA 1
ATOM 663 C C . ILE A 1 85 ? 6.570 5.006 -0.485 1.00 93.56 85 ILE A C 1
ATOM 665 O O . ILE A 1 85 ? 7.032 3.868 -0.444 1.00 93.56 85 ILE A O 1
ATOM 669 N N . TYR A 1 86 ? 7.052 5.954 -1.281 1.00 92.88 86 TYR A N 1
ATOM 670 C CA . TYR A 1 86 ? 8.067 5.702 -2.291 1.00 92.88 86 TYR A CA 1
ATOM 671 C C . TYR A 1 86 ? 9.363 6.450 -1.979 1.00 92.88 86 TYR A C 1
ATOM 673 O O . TYR A 1 86 ? 9.356 7.663 -1.780 1.00 92.88 86 TYR A O 1
ATOM 681 N N . GLY A 1 87 ? 10.477 5.717 -1.920 1.00 90.44 87 GLY A N 1
ATOM 682 C CA . GLY A 1 87 ? 11.805 6.265 -1.607 1.00 90.44 87 GLY A CA 1
ATOM 683 C C . GLY A 1 87 ? 12.872 6.017 -2.676 1.00 90.44 87 GLY A C 1
ATOM 684 O O . GLY A 1 87 ? 14.019 6.407 -2.481 1.00 90.44 87 GLY A O 1
ATOM 685 N N . SER A 1 88 ? 12.522 5.352 -3.780 1.00 91.06 88 SER A N 1
ATOM 686 C CA . SER A 1 88 ? 13.435 5.095 -4.900 1.00 91.06 88 SER A CA 1
ATOM 687 C C . SER A 1 88 ? 13.364 6.226 -5.931 1.00 91.06 88 SER A C 1
ATOM 689 O O . SER A 1 88 ? 12.417 7.005 -5.954 1.00 91.06 88 SER A O 1
ATOM 691 N N . ILE A 1 89 ? 14.352 6.297 -6.820 1.00 93.75 89 ILE A N 1
ATOM 692 C CA . ILE A 1 89 ? 14.311 7.139 -8.029 1.00 93.75 89 ILE A CA 1
ATOM 693 C C . ILE A 1 89 ? 13.900 6.349 -9.280 1.00 93.75 89 ILE A C 1
ATOM 695 O O . ILE A 1 89 ? 13.610 6.939 -10.315 1.00 93.75 89 ILE A O 1
ATOM 699 N N . VAL A 1 90 ? 13.879 5.016 -9.186 1.00 93.94 90 VAL A N 1
ATOM 700 C CA . VAL A 1 90 ? 13.588 4.086 -10.286 1.00 93.94 90 VAL A CA 1
ATOM 701 C C . VAL A 1 90 ? 12.565 3.045 -9.857 1.00 93.94 90 VAL A C 1
ATOM 703 O O . VAL A 1 90 ? 12.622 2.558 -8.725 1.00 93.94 90 VAL A O 1
ATOM 706 N N . THR A 1 91 ? 11.674 2.684 -10.775 1.00 94.62 91 THR A N 1
ATOM 707 C CA . THR A 1 91 ? 10.760 1.548 -10.640 1.00 94.62 91 THR A CA 1
ATOM 708 C C . THR A 1 91 ? 11.024 0.546 -11.763 1.00 94.62 91 THR A C 1
ATOM 710 O O . THR A 1 91 ? 11.482 0.932 -12.839 1.00 94.62 91 THR A O 1
ATOM 713 N N . CYS A 1 92 ? 10.803 -0.737 -11.496 1.00 95.56 92 CYS A N 1
ATOM 714 C CA . CYS A 1 92 ? 10.917 -1.821 -12.459 1.00 95.56 92 CYS A CA 1
ATOM 715 C C . CYS A 1 92 ? 9.542 -2.472 -12.601 1.00 95.56 92 CYS A C 1
ATOM 717 O O . CYS A 1 92 ? 9.167 -3.318 -11.795 1.00 95.56 92 CYS A O 1
ATOM 719 N N . ASP A 1 93 ? 8.786 -2.015 -13.595 1.00 95.69 93 ASP A N 1
ATOM 720 C CA . ASP A 1 93 ? 7.436 -2.485 -13.890 1.00 95.69 93 ASP A CA 1
ATOM 721 C C . ASP A 1 93 ? 7.444 -3.401 -15.128 1.00 95.69 93 ASP A C 1
ATOM 723 O O . ASP A 1 93 ? 8.235 -3.170 -16.049 1.00 95.69 93 ASP A O 1
ATOM 727 N N . PRO A 1 94 ? 6.601 -4.451 -15.172 1.00 94.31 94 PRO A N 1
ATOM 728 C CA . PRO A 1 94 ? 6.584 -5.403 -16.283 1.00 94.31 94 PRO A CA 1
ATOM 729 C C . PRO A 1 94 ? 5.981 -4.838 -17.580 1.00 94.31 94 PRO A C 1
ATOM 731 O O . PRO A 1 94 ? 6.255 -5.372 -18.656 1.00 94.31 94 PRO A O 1
ATOM 734 N N . GLY A 1 95 ? 5.153 -3.794 -17.502 1.00 94.19 95 GLY A N 1
ATOM 735 C CA . GLY A 1 95 ? 4.476 -3.191 -18.648 1.00 94.19 95 GLY A CA 1
ATOM 736 C C . GLY A 1 95 ? 4.393 -1.667 -18.575 1.00 94.19 95 GLY A C 1
ATOM 737 O O . GLY A 1 95 ? 5.114 -1.014 -17.822 1.00 94.19 95 GLY A O 1
ATOM 738 N N . ASP A 1 96 ? 3.513 -1.090 -19.398 1.00 94.44 96 ASP A N 1
ATOM 739 C CA . ASP A 1 96 ? 3.256 0.350 -19.382 1.00 94.44 96 ASP A CA 1
ATOM 740 C C . ASP A 1 96 ? 2.346 0.726 -18.202 1.00 94.44 96 ASP A C 1
ATOM 742 O O . ASP A 1 96 ? 1.142 0.449 -18.192 1.00 94.44 96 ASP A O 1
ATOM 746 N N . ILE A 1 97 ? 2.920 1.416 -17.216 1.00 94.31 97 ILE A N 1
ATOM 747 C CA . ILE A 1 97 ? 2.196 1.921 -16.048 1.00 94.31 97 ILE A CA 1
ATOM 748 C C . ILE A 1 97 ? 1.043 2.866 -16.422 1.00 94.31 97 ILE A C 1
ATOM 750 O O . ILE A 1 97 ? 0.048 2.929 -15.697 1.00 94.31 97 ILE A O 1
ATOM 754 N N . PHE A 1 98 ? 1.116 3.580 -17.552 1.00 94.31 98 PHE A N 1
ATOM 755 C CA . PHE A 1 98 ? 0.042 4.477 -17.979 1.00 94.31 98 PHE A CA 1
ATOM 756 C C . PHE A 1 98 ? -1.241 3.718 -18.315 1.00 94.31 98 PHE A C 1
ATOM 758 O O . PHE A 1 98 ? -2.335 4.244 -18.099 1.00 94.31 98 PHE A O 1
ATOM 765 N N . ASP A 1 99 ? -1.139 2.475 -18.779 1.00 93.56 99 ASP A N 1
ATOM 766 C CA . ASP A 1 99 ? -2.311 1.633 -18.999 1.00 93.56 99 ASP A CA 1
ATOM 767 C C . ASP A 1 99 ? -2.913 1.152 -17.677 1.00 93.56 99 ASP A C 1
ATOM 769 O O . ASP A 1 99 ? -4.137 1.135 -17.533 1.00 93.56 99 ASP A O 1
ATOM 773 N N . THR A 1 100 ? -2.088 0.854 -16.670 1.00 92.94 100 THR A N 1
ATOM 774 C CA . THR A 1 100 ? -2.568 0.553 -15.312 1.00 92.94 100 THR A CA 1
ATOM 775 C C . THR A 1 100 ? -3.253 1.767 -14.677 1.00 92.94 100 THR A C 1
ATOM 777 O O . THR A 1 100 ? -4.327 1.626 -14.097 1.00 92.94 100 THR A O 1
ATOM 780 N N . ILE A 1 101 ? -2.728 2.980 -14.880 1.00 92.19 101 ILE A N 1
ATOM 781 C CA . ILE A 1 101 ? -3.372 4.225 -14.426 1.00 92.19 101 ILE A CA 1
ATOM 782 C C . ILE A 1 101 ? -4.737 4.429 -15.104 1.00 92.19 101 ILE A C 1
ATOM 784 O O . ILE A 1 101 ? -5.707 4.774 -14.432 1.00 92.19 101 ILE A O 1
ATOM 788 N N . LYS A 1 102 ? -4.860 4.165 -16.412 1.00 92.38 102 LYS A N 1
ATOM 789 C CA . LYS A 1 102 ? -6.160 4.229 -17.111 1.00 92.38 102 LYS A CA 1
ATOM 790 C C . LYS A 1 102 ? -7.163 3.200 -16.587 1.00 92.38 102 LYS A C 1
ATOM 792 O O . LYS A 1 102 ? -8.362 3.457 -16.617 1.00 92.38 102 LYS A O 1
ATOM 797 N N . LYS A 1 103 ? -6.714 2.030 -16.119 1.00 88.56 103 LYS A N 1
ATOM 798 C CA . LYS A 1 103 ? -7.616 1.052 -15.486 1.00 88.56 103 LYS A CA 1
ATO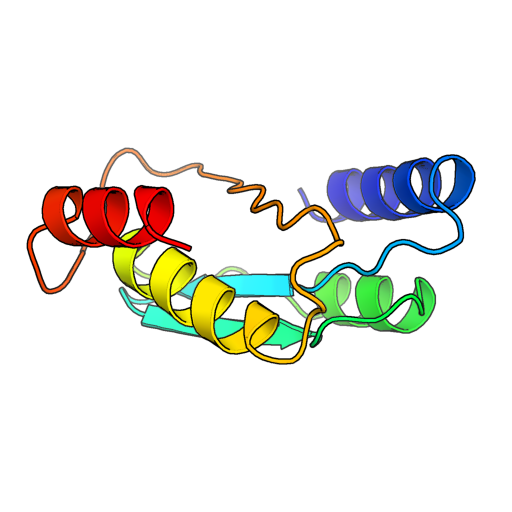M 799 C C . LYS A 1 103 ? -8.198 1.599 -14.181 1.00 88.56 103 LYS A C 1
ATOM 801 O O . LYS A 1 103 ? -9.368 1.352 -13.920 1.00 88.56 103 LYS A O 1
ATOM 806 N N . LEU A 1 104 ? -7.429 2.374 -13.410 1.00 86.06 104 LEU A N 1
ATOM 807 C CA . LEU A 1 104 ? -7.894 2.963 -12.148 1.00 86.06 104 LEU A CA 1
ATOM 808 C C . LEU A 1 104 ? -9.009 3.996 -12.330 1.00 86.06 104 LEU A C 1
ATOM 810 O O . LEU A 1 104 ? -9.896 4.065 -11.492 1.00 86.06 104 LEU A O 1
ATOM 814 N N . SER A 1 105 ? -9.000 4.780 -13.413 1.00 76.06 105 SER A N 1
ATOM 815 C CA . SER A 1 105 ? -10.060 5.773 -13.657 1.00 76.06 105 SER A CA 1
ATOM 816 C C . SER A 1 105 ?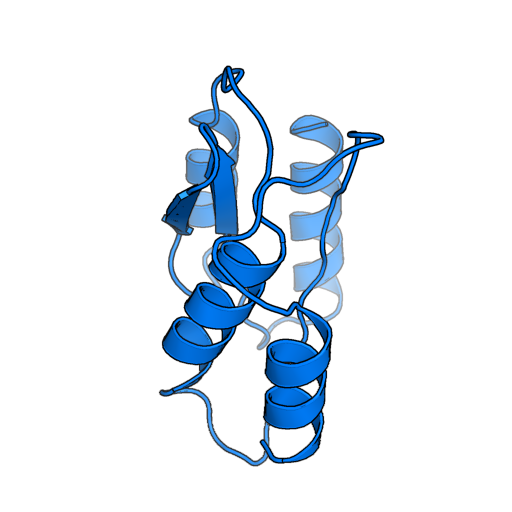 -11.420 5.155 -13.995 1.00 76.06 105 SER A C 1
ATOM 818 O O . SER A 1 105 ? -12.411 5.874 -14.060 1.00 76.06 105 SER A O 1
ATOM 820 N N . ASN A 1 106 ? -11.456 3.846 -14.258 1.00 65.19 106 ASN A N 1
ATOM 821 C CA . ASN A 1 106 ? -12.646 3.113 -14.685 1.00 65.19 106 ASN A CA 1
ATOM 822 C C . ASN A 1 106 ? -13.203 2.178 -13.591 1.00 65.19 106 ASN A C 1
ATOM 824 O O . ASN A 1 106 ? -14.026 1.317 -13.905 1.00 65.19 106 ASN A O 1
ATOM 828 N N . ILE A 1 107 ? -12.732 2.312 -12.346 1.00 60.31 107 ILE A N 1
ATOM 829 C CA . ILE A 1 107 ? -13.126 1.511 -11.171 1.00 60.31 107 ILE A CA 1
ATOM 830 C C . ILE A 1 107 ? -13.891 2.379 -10.182 1.00 60.31 107 ILE A C 1
ATOM 832 O O . ILE A 1 107 ? -14.830 1.827 -9.562 1.00 60.31 107 ILE A O 1
#

Foldseek 3Di:
DLVVVLVVLVVCCVVVVPFWDWDKDFAALAIDGLGATDSPSVSVSVSSVPDDDHDHFGAPLRVLVVLVVSCPPPDPVDDRDDDDDDDDPDHDYPDDVVVSVVVVVVD

Secondary structure (DSSP, 8-state):
-HHHHHHHHHHHHHH-TT--EEEEEEETTEEEEEEEEES-HHHHHHHHHT-----S---HHHHHHHHHHHTTTS-TTS----------S----SS-HHHHHHHHTT-

Organism: Myxobolus squamalis (NCBI:txid59785)

Radius of gyration: 14.27 Å; chains: 1; bounding box: 37×19×36 Å

pLDDT: mean 91.99, std 5.99, range [60.31, 97.19]

Sequence (107 aa):
IVKILETFLKKFFDQNPISQIGVIVTYESDCKIFCDLTNDEQRLTESLNKITISNGLPSIQNSIETSMCMFADVPPSSSREVLIIYGSIVTCDPGDIFDTIKKLSNI